Protein AF-A0AAV7KIT8-F1 (afdb_monomer_lite)

Structure (mmCIF, N/CA/C/O backbone):
data_AF-A0AAV7KIT8-F1
#
_entry.id   AF-A0AAV7KIT8-F1
#
loop_
_atom_site.group_PDB
_atom_site.id
_atom_site.type_symbol
_atom_site.label_atom_id
_atom_site.label_alt_id
_atom_site.label_comp_id
_atom_site.label_asym_id
_atom_site.label_entity_id
_atom_site.label_seq_id
_atom_site.pdbx_PDB_ins_code
_atom_site.Cartn_x
_atom_site.Cartn_y
_atom_site.Cartn_z
_atom_site.occupancy
_atom_site.B_iso_or_equiv
_atom_site.auth_seq_id
_atom_site.auth_comp_id
_atom_site.auth_asym_id
_atom_site.auth_atom_id
_atom_site.pdbx_PDB_model_num
ATOM 1 N N . MET A 1 1 ? -17.721 -23.831 13.493 1.00 65.75 1 MET A N 1
ATOM 2 C CA . MET A 1 1 ? -17.684 -22.350 13.502 1.00 65.75 1 MET A CA 1
ATOM 3 C C . MET A 1 1 ? -16.773 -21.912 12.363 1.00 65.75 1 MET A C 1
ATOM 5 O O . MET A 1 1 ? -15.669 -22.435 12.288 1.00 65.75 1 MET A O 1
ATOM 9 N N . SER A 1 2 ? -17.238 -21.073 11.431 1.00 89.31 2 SER A N 1
ATOM 10 C CA . SER A 1 2 ? -16.413 -20.678 10.277 1.00 89.31 2 SER A CA 1
ATOM 11 C C . SER A 1 2 ? -15.304 -19.704 10.700 1.00 89.31 2 SER A C 1
ATOM 13 O O . SER A 1 2 ? -15.468 -18.971 11.679 1.00 89.31 2 SER A O 1
ATOM 15 N N . VAL A 1 3 ? -14.191 -19.670 9.958 1.00 87.81 3 VAL A N 1
ATOM 16 C CA . VAL A 1 3 ? -13.107 -18.692 10.180 1.00 87.81 3 VAL A CA 1
ATOM 17 C C . VAL A 1 3 ? -13.654 -17.264 10.125 1.00 87.81 3 VAL A C 1
ATOM 19 O O . VAL A 1 3 ? -13.316 -16.443 10.973 1.00 87.81 3 VAL A O 1
ATOM 22 N N . LEU A 1 4 ? -14.580 -16.994 9.200 1.00 90.44 4 LEU A N 1
ATOM 23 C CA . LEU A 1 4 ? -15.201 -15.682 9.056 1.00 90.44 4 LEU A CA 1
ATOM 24 C C . LEU A 1 4 ? -16.049 -15.295 10.273 1.00 90.44 4 LEU A C 1
ATOM 26 O O . LEU A 1 4 ? -15.977 -14.162 10.737 1.00 90.44 4 LEU A O 1
ATOM 30 N N . SER A 1 5 ? -16.812 -16.238 10.830 1.00 91.00 5 SER A N 1
ATOM 31 C CA . SER A 1 5 ? -17.585 -16.007 12.057 1.00 91.00 5 SER A CA 1
ATOM 32 C C . SER A 1 5 ? -16.669 -15.646 13.229 1.00 91.00 5 SER A C 1
ATOM 34 O O . SER A 1 5 ? -16.997 -14.756 14.009 1.00 91.00 5 SER A O 1
ATOM 36 N N . LYS A 1 6 ? -15.499 -16.295 13.324 1.00 92.69 6 LYS A N 1
ATOM 37 C CA . LYS A 1 6 ? -14.499 -15.982 14.351 1.00 92.69 6 LYS A CA 1
ATOM 38 C C . LYS A 1 6 ? -13.907 -14.584 14.150 1.00 92.69 6 LYS A C 1
ATOM 40 O O . LYS A 1 6 ? -13.828 -13.833 15.113 1.00 92.69 6 LYS A O 1
ATOM 45 N N . VAL A 1 7 ? -13.561 -14.207 12.917 1.00 91.00 7 VAL A N 1
ATOM 46 C CA . VAL A 1 7 ? -13.094 -12.843 12.598 1.00 91.00 7 VAL A CA 1
ATOM 47 C C . VAL A 1 7 ? -14.155 -11.807 12.970 1.00 91.00 7 VAL A C 1
ATOM 49 O O . VAL A 1 7 ? -13.851 -10.888 13.719 1.00 91.00 7 VAL A O 1
ATOM 52 N N . LYS A 1 8 ? -15.411 -11.991 12.542 1.00 94.00 8 LYS A N 1
ATOM 53 C CA . LYS A 1 8 ? -16.517 -11.078 12.876 1.00 94.00 8 LYS A CA 1
ATOM 54 C C . LYS A 1 8 ? -16.727 -10.932 14.387 1.00 94.00 8 LYS A C 1
ATOM 56 O O . LYS A 1 8 ? -17.031 -9.837 14.835 1.00 94.00 8 LYS A O 1
ATOM 61 N N . SER A 1 9 ? -16.511 -11.993 15.171 1.00 93.81 9 SER A N 1
ATOM 62 C CA . SER A 1 9 ? -16.627 -11.939 16.639 1.00 93.81 9 SER A CA 1
ATOM 63 C C . SER A 1 9 ? -15.501 -11.178 17.350 1.00 93.81 9 SER A C 1
ATOM 65 O O . SER A 1 9 ? -15.659 -10.820 18.511 1.00 93.81 9 SER A O 1
ATOM 67 N N . LEU A 1 10 ? -14.369 -10.947 16.677 1.00 93.81 10 LEU A N 1
ATOM 68 C CA . LEU A 1 10 ? -13.241 -10.160 17.198 1.00 93.81 10 LEU A CA 1
ATOM 69 C C . LEU A 1 10 ? -13.321 -8.679 16.803 1.00 93.81 10 LEU A C 1
ATOM 71 O O . LEU A 1 10 ? -12.499 -7.875 17.234 1.00 93.81 10 LEU A O 1
ATOM 75 N N . LEU A 1 11 ? -14.273 -8.346 15.940 1.00 96.06 11 LEU A N 1
ATOM 76 C CA . LEU A 1 11 ? -14.482 -7.030 15.371 1.00 96.06 11 LEU A CA 1
ATOM 77 C C . LEU A 1 11 ? -15.626 -6.311 16.098 1.00 96.06 11 LEU A C 1
ATOM 79 O O . LEU A 1 11 ? -16.425 -6.934 16.796 1.00 96.06 11 LEU A O 1
ATOM 83 N N . GLY A 1 12 ? -15.707 -4.993 15.942 1.00 95.31 12 GLY A N 1
ATOM 84 C CA . GLY A 1 12 ? -16.697 -4.178 16.636 1.00 95.31 12 GLY A CA 1
ATOM 85 C C . GLY A 1 12 ? -16.778 -2.759 16.085 1.00 95.31 12 GLY A C 1
ATOM 86 O O . GLY A 1 12 ? -15.926 -2.352 15.291 1.00 95.31 12 GLY A O 1
ATOM 87 N N . PRO A 1 13 ? -17.789 -1.984 16.502 1.00 95.31 13 PRO A N 1
ATOM 88 C CA . PRO A 1 13 ? -18.076 -0.679 15.923 1.00 95.31 13 PRO A CA 1
ATOM 89 C C . PRO A 1 13 ? -16.971 0.347 16.148 1.00 95.31 13 PRO A C 1
ATOM 91 O O . PRO A 1 13 ? -16.958 1.306 15.406 1.00 95.31 13 PRO A O 1
ATOM 94 N N . ASP A 1 14 ? -16.043 0.143 17.088 1.00 96.94 14 ASP A N 1
ATOM 95 C CA . ASP A 1 14 ? -14.927 1.063 17.370 1.00 96.94 14 ASP A CA 1
ATOM 96 C C . ASP A 1 14 ? -13.617 0.677 16.652 1.00 96.94 14 ASP A C 1
ATOM 98 O O . ASP A 1 14 ? -12.578 1.315 16.828 1.00 96.94 14 ASP A O 1
ATOM 102 N N . VAL A 1 15 ? -13.632 -0.393 15.849 1.00 96.75 15 VAL A N 1
ATOM 103 C CA . VAL A 1 15 ? -12.432 -0.906 15.174 1.00 96.75 15 VAL A CA 1
ATOM 104 C C . VAL A 1 15 ? -12.154 -0.123 13.895 1.00 96.75 15 VAL A C 1
ATOM 106 O O . VAL A 1 15 ? -13.042 0.049 13.067 1.00 96.75 15 VAL A O 1
ATOM 109 N N . VAL A 1 16 ? -10.900 0.280 13.681 1.00 95.69 16 VAL A N 1
ATOM 110 C CA . VAL A 1 16 ? -10.423 0.793 12.387 1.00 95.69 16 VAL A CA 1
ATOM 111 C C . VAL A 1 16 ? -9.646 -0.306 11.671 1.00 95.69 16 VAL A C 1
ATOM 113 O O . VAL A 1 16 ? -8.674 -0.841 12.206 1.00 95.69 16 VAL A O 1
ATOM 116 N N . LEU A 1 17 ? -10.065 -0.643 10.453 1.00 96.12 17 LEU A N 1
ATOM 117 C CA . LEU A 1 17 ? -9.361 -1.600 9.604 1.00 96.12 17 LEU A CA 1
ATOM 118 C C . LEU A 1 17 ? -8.227 -0.914 8.841 1.00 96.12 17 LEU A C 1
ATOM 120 O O . LEU A 1 17 ? -8.340 0.238 8.427 1.00 96.12 17 LEU A O 1
ATOM 124 N N . ILE A 1 18 ? -7.139 -1.644 8.618 1.00 95.81 18 ILE A N 1
ATOM 125 C CA . ILE A 1 18 ? -6.009 -1.194 7.804 1.00 95.81 18 ILE A CA 1
ATOM 126 C C . ILE A 1 18 ? -5.883 -2.156 6.629 1.00 95.81 18 ILE A C 1
ATOM 128 O O . ILE A 1 18 ? -5.802 -3.370 6.821 1.00 95.81 18 ILE A O 1
ATOM 132 N N . SER A 1 19 ? -5.875 -1.611 5.416 1.00 94.94 19 SER A N 1
ATOM 133 C CA . SER A 1 19 ? -5.763 -2.381 4.177 1.00 94.94 19 SER A CA 1
ATOM 134 C C . SER A 1 19 ? -4.75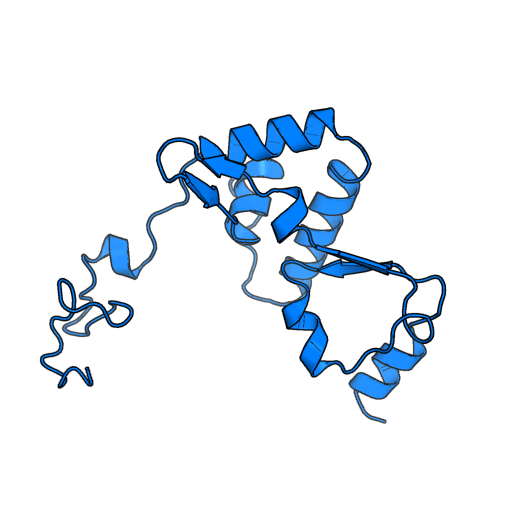1 -1.753 3.223 1.00 94.94 19 SER A C 1
ATOM 136 O O . SER A 1 19 ? -4.411 -0.572 3.324 1.00 94.94 19 SER A O 1
ATOM 138 N N . HIS A 1 20 ? -4.274 -2.550 2.271 1.00 93.31 20 HIS A N 1
ATOM 139 C CA . HIS A 1 20 ? -3.537 -2.078 1.103 1.00 93.31 20 HIS A CA 1
ATOM 140 C C . HIS A 1 20 ? -4.406 -2.373 -0.116 1.00 93.31 20 HIS A C 1
ATOM 142 O O . HIS A 1 20 ? -4.186 -3.375 -0.783 1.00 93.31 20 HIS A O 1
ATOM 148 N N . LYS A 1 21 ? -5.406 -1.504 -0.345 1.00 91.50 21 LYS A N 1
ATOM 149 C CA . LYS A 1 21 ? -6.588 -1.655 -1.217 1.00 91.50 21 LYS A CA 1
ATOM 150 C C . LYS A 1 21 ? -7.836 -2.171 -0.491 1.00 91.50 21 LYS A C 1
ATOM 152 O O . LYS A 1 21 ? -7.956 -3.348 -0.161 1.00 91.50 21 LYS A O 1
ATOM 157 N N . VAL A 1 22 ? -8.840 -1.300 -0.359 1.00 89.06 22 VAL A N 1
ATOM 158 C CA . VAL A 1 22 ? -10.130 -1.628 0.295 1.00 89.06 22 VAL A CA 1
ATOM 159 C C . VAL A 1 22 ? -10.857 -2.816 -0.353 1.00 89.06 22 VAL A C 1
ATOM 161 O O . VAL A 1 22 ? -11.573 -3.549 0.325 1.00 89.06 22 VAL A O 1
ATOM 164 N N . ALA A 1 23 ? -10.673 -3.034 -1.660 1.00 88.19 23 ALA A N 1
ATOM 165 C CA . ALA A 1 23 ? -11.327 -4.123 -2.390 1.00 88.19 23 ALA A CA 1
ATOM 166 C C . ALA A 1 23 ? -11.018 -5.514 -1.803 1.00 88.19 23 ALA A C 1
ATOM 168 O O . ALA A 1 23 ? -11.865 -6.403 -1.870 1.00 88.19 23 ALA A O 1
ATOM 169 N N . ASP A 1 24 ? -9.859 -5.682 -1.164 1.00 87.31 24 ASP A N 1
ATOM 170 C CA . ASP A 1 24 ? -9.436 -6.959 -0.580 1.00 87.31 24 ASP A CA 1
ATOM 171 C C . ASP A 1 24 ? -10.277 -7.346 0.652 1.00 87.31 24 ASP A C 1
ATOM 173 O O . ASP A 1 24 ? -10.281 -8.502 1.072 1.00 87.31 24 ASP A O 1
ATOM 177 N N . LEU A 1 25 ? -11.050 -6.404 1.206 1.00 89.25 25 LEU A N 1
ATOM 178 C CA . LEU A 1 25 ? -11.991 -6.653 2.299 1.00 89.25 25 LEU A CA 1
ATOM 179 C C . LEU A 1 25 ? -13.366 -7.134 1.812 1.00 89.25 25 LEU A C 1
ATOM 181 O O . LEU A 1 25 ? -14.124 -7.693 2.606 1.00 89.25 25 LEU A O 1
ATOM 185 N N . GLN A 1 26 ? -13.707 -6.955 0.529 1.00 90.94 26 GLN A N 1
ATOM 186 C CA . GLN A 1 26 ? -15.028 -7.318 -0.006 1.00 90.94 26 GLN A CA 1
ATOM 187 C C . GLN A 1 26 ? -15.395 -8.797 0.216 1.00 90.94 26 GLN A C 1
ATOM 189 O O . GLN A 1 26 ? -16.522 -9.057 0.648 1.00 90.94 26 GLN A O 1
ATOM 194 N N . PRO A 1 27 ? -14.483 -9.775 0.018 1.00 90.56 27 PRO A N 1
ATOM 195 C CA . PRO A 1 27 ? -14.795 -11.184 0.266 1.00 90.56 27 PRO A CA 1
ATOM 196 C C . PRO A 1 27 ? -15.151 -11.499 1.726 1.00 90.56 27 PRO A C 1
ATOM 198 O O . PRO A 1 27 ? -15.786 -12.517 1.991 1.00 90.56 27 PRO A O 1
ATOM 201 N N . LEU A 1 28 ? -14.763 -10.640 2.678 1.00 90.69 28 LEU A N 1
ATOM 202 C CA . LEU A 1 28 ? -15.051 -10.821 4.102 1.00 90.69 28 LEU A CA 1
ATOM 203 C C . LEU A 1 28 ? -16.475 -10.383 4.481 1.00 90.69 28 LEU A C 1
ATOM 205 O O . LEU A 1 28 ? -16.931 -10.707 5.578 1.00 90.69 28 LEU A O 1
ATOM 209 N N . GLN A 1 29 ? -17.189 -9.670 3.598 1.00 92.94 29 GLN A N 1
ATOM 210 C CA . GLN A 1 29 ? -18.572 -9.223 3.828 1.00 92.94 29 GLN A CA 1
ATOM 211 C C . GLN A 1 29 ? -18.741 -8.578 5.218 1.00 92.94 29 GLN A C 1
ATOM 213 O O . GLN A 1 29 ? -19.578 -8.997 6.025 1.00 92.94 29 GLN A O 1
ATOM 218 N N . LEU A 1 30 ? -17.844 -7.642 5.541 1.00 94.12 30 LEU A N 1
ATOM 219 C CA . LEU A 1 30 ? -17.867 -6.891 6.792 1.00 94.12 30 LEU A CA 1
ATOM 220 C C . LEU A 1 30 ? -18.723 -5.636 6.614 1.00 94.12 30 LEU A C 1
ATOM 222 O O . LEU A 1 30 ? -18.480 -4.835 5.715 1.00 94.12 30 LEU A O 1
ATOM 226 N N . ASP A 1 31 ? -19.677 -5.448 7.515 1.00 93.88 31 ASP A N 1
ATOM 227 C CA . ASP A 1 31 ? -20.551 -4.273 7.543 1.00 93.88 31 ASP A CA 1
ATOM 228 C C . ASP A 1 31 ? -19.958 -3.137 8.396 1.00 93.88 31 ASP A C 1
ATOM 230 O O . ASP A 1 31 ? -19.610 -3.342 9.566 1.00 93.88 31 ASP A O 1
ATOM 234 N N . LYS A 1 32 ? -19.866 -1.931 7.817 1.00 94.81 32 LYS A N 1
ATOM 235 C CA . LYS A 1 32 ? -19.442 -0.702 8.513 1.00 94.81 32 LYS A CA 1
ATOM 236 C C . LYS A 1 32 ? -20.446 -0.345 9.618 1.00 94.81 32 LYS A C 1
ATOM 238 O O . LYS A 1 32 ? -21.642 -0.574 9.463 1.00 94.81 32 LYS A O 1
ATOM 243 N N . ASN A 1 33 ? -19.966 0.213 10.725 1.00 96.25 33 ASN A N 1
ATOM 244 C CA . ASN A 1 33 ? -20.696 0.498 11.972 1.00 96.25 33 ASN A CA 1
ATOM 245 C C . ASN A 1 33 ? -21.192 -0.735 12.750 1.00 96.25 33 ASN A C 1
ATOM 247 O O . ASN A 1 33 ? -21.687 -0.580 13.861 1.00 96.25 33 ASN A O 1
ATOM 251 N N . GLN A 1 34 ? -21.043 -1.948 12.212 1.00 95.62 34 GLN A N 1
ATOM 252 C CA . GLN A 1 34 ? -21.287 -3.192 12.947 1.00 95.62 34 GLN A CA 1
ATOM 253 C C . GLN A 1 34 ? -19.970 -3.887 13.295 1.00 95.62 34 GLN A C 1
ATOM 255 O O . GLN A 1 34 ? -19.743 -4.253 14.444 1.00 95.62 34 GLN A O 1
ATOM 260 N N . HIS A 1 35 ? -19.096 -4.054 12.301 1.00 96.69 35 HIS A N 1
ATOM 261 C CA . HIS A 1 35 ? -17.819 -4.747 12.457 1.00 96.69 35 HIS A CA 1
ATOM 262 C C . HIS A 1 35 ? -16.623 -3.781 12.514 1.00 96.69 35 HIS A C 1
ATOM 264 O O . HIS A 1 35 ? -15.555 -4.161 12.978 1.00 96.69 35 HIS A O 1
ATOM 270 N N . PHE A 1 36 ? -16.759 -2.549 12.025 1.00 97.31 36 PHE A N 1
ATOM 271 C CA . PHE A 1 36 ? -15.688 -1.547 12.060 1.00 97.31 36 PHE A CA 1
ATOM 272 C C . PHE A 1 36 ? -16.248 -0.133 11.870 1.00 97.31 36 PHE A C 1
ATOM 274 O O . PHE A 1 36 ? -17.245 0.030 11.161 1.00 97.31 36 PHE A O 1
ATOM 281 N N . ILE A 1 37 ? -15.608 0.886 12.456 1.00 97.62 37 ILE A N 1
ATOM 282 C CA . ILE A 1 37 ? -15.978 2.297 12.257 1.00 97.62 37 ILE A CA 1
ATOM 283 C C . ILE A 1 37 ? -15.467 2.830 10.932 1.00 97.62 37 ILE A C 1
ATOM 285 O O . ILE A 1 37 ? -16.152 3.604 10.271 1.00 97.62 37 ILE A O 1
ATOM 289 N N . ASP A 1 38 ? -14.252 2.444 10.544 1.00 95.88 38 ASP A N 1
ATOM 290 C CA . ASP A 1 38 ? -13.601 2.994 9.365 1.00 95.88 38 ASP A CA 1
ATOM 291 C C . ASP A 1 38 ? -12.500 2.087 8.816 1.00 95.88 38 ASP A C 1
ATOM 293 O O . ASP A 1 38 ? -12.087 1.121 9.461 1.00 95.88 38 ASP A O 1
ATOM 297 N N . CYS A 1 39 ? -12.042 2.386 7.603 1.00 95.56 39 CYS A N 1
ATOM 298 C CA . CYS A 1 39 ? -10.972 1.647 6.949 1.00 95.56 39 CYS A CA 1
ATOM 299 C C . CYS A 1 39 ? -9.960 2.606 6.327 1.00 95.56 39 CYS A C 1
ATOM 301 O O . CYS A 1 39 ? -10.308 3.427 5.480 1.00 95.56 39 CYS A O 1
ATOM 303 N N . VAL A 1 40 ? -8.692 2.439 6.689 1.00 95.75 40 VAL A N 1
ATOM 304 C CA . VAL A 1 40 ? -7.576 3.185 6.112 1.00 95.75 40 VAL A CA 1
ATOM 305 C C . VAL A 1 40 ? -6.959 2.375 4.980 1.00 95.75 40 VAL A C 1
ATOM 307 O O . VAL A 1 40 ? -6.521 1.239 5.175 1.00 95.75 40 VAL A O 1
ATOM 310 N N . ASP A 1 41 ? -6.916 2.975 3.791 1.00 95.50 41 ASP A N 1
ATOM 311 C CA . ASP A 1 41 ? -6.274 2.394 2.616 1.00 95.50 41 ASP A CA 1
ATOM 312 C C . ASP A 1 41 ? -4.867 2.970 2.427 1.00 95.50 41 ASP A C 1
ATOM 314 O O . ASP A 1 41 ? -4.670 4.068 1.898 1.00 95.50 41 ASP A O 1
ATOM 318 N N . LEU A 1 42 ? -3.861 2.191 2.817 1.00 95.12 42 LEU A N 1
ATOM 319 C CA . LEU A 1 42 ? -2.460 2.583 2.688 1.00 95.12 42 LEU A CA 1
ATOM 320 C C . LEU A 1 42 ? -2.031 2.779 1.226 1.00 95.12 42 LEU A C 1
ATOM 322 O O . LEU A 1 42 ? -1.092 3.532 0.961 1.00 95.12 42 LEU A O 1
ATOM 326 N N . SER A 1 43 ? -2.703 2.143 0.263 1.00 93.50 43 SER A N 1
ATOM 327 C CA . SER A 1 43 ? -2.386 2.326 -1.158 1.00 93.50 43 SER A CA 1
ATOM 328 C C . SER A 1 43 ? -2.687 3.756 -1.624 1.00 93.50 43 SER A C 1
ATOM 330 O O . SER A 1 43 ? -1.915 4.324 -2.399 1.00 93.50 43 SER A O 1
ATOM 332 N N . GLN A 1 44 ? -3.750 4.359 -1.083 1.00 93.81 44 GLN A N 1
ATOM 333 C CA . GLN A 1 44 ? -4.149 5.736 -1.366 1.00 93.81 44 GLN A CA 1
ATOM 334 C C . GLN A 1 44 ? -3.303 6.737 -0.580 1.00 93.81 44 GLN A C 1
ATOM 336 O O . GLN A 1 44 ? -2.842 7.724 -1.157 1.00 93.81 44 GLN A O 1
ATOM 341 N N . ASN A 1 45 ? -3.020 6.451 0.697 1.00 93.56 45 ASN A N 1
ATOM 342 C CA . ASN A 1 45 ? -2.200 7.323 1.547 1.00 93.56 45 ASN A CA 1
ATOM 343 C C . ASN A 1 45 ? -0.802 7.583 0.971 1.00 93.56 45 ASN A C 1
ATOM 345 O O . ASN A 1 45 ? -0.270 8.677 1.135 1.00 93.56 45 ASN A O 1
ATOM 349 N N . PHE A 1 46 ? -0.216 6.589 0.300 1.00 95.00 46 PHE A N 1
ATOM 350 C CA . PHE A 1 46 ? 1.101 6.710 -0.329 1.00 95.00 46 PHE A CA 1
ATOM 351 C C . PHE A 1 46 ? 1.044 6.969 -1.838 1.00 95.00 46 PHE A C 1
ATOM 353 O O . PHE A 1 46 ? 2.064 6.836 -2.519 1.00 95.00 46 PHE A O 1
ATOM 360 N N . SER A 1 47 ? -0.125 7.294 -2.391 1.00 93.50 47 SER A N 1
ATOM 361 C CA . SER A 1 47 ? -0.238 7.586 -3.818 1.00 93.50 47 SER A CA 1
ATOM 362 C C . SER A 1 47 ? 0.547 8.851 -4.185 1.00 93.50 47 SER A C 1
ATOM 364 O O . SER A 1 47 ? 0.673 9.795 -3.401 1.00 93.50 47 SER A O 1
ATOM 366 N N . TYR A 1 48 ? 1.114 8.861 -5.389 1.00 94.00 48 TYR A N 1
ATOM 367 C CA . TYR A 1 48 ? 1.888 9.993 -5.893 1.00 94.00 48 TYR A CA 1
ATOM 368 C C . TYR A 1 48 ? 1.381 10.410 -7.265 1.00 94.00 48 TYR A C 1
ATOM 370 O O . TYR A 1 48 ? 1.375 9.609 -8.200 1.00 94.00 48 TYR A O 1
ATOM 378 N N . TYR A 1 49 ? 0.985 11.672 -7.402 1.00 93.12 49 TYR A N 1
ATOM 379 C CA . TYR A 1 49 ? 0.610 12.222 -8.695 1.00 93.12 49 TYR A CA 1
ATOM 380 C C . TYR A 1 49 ? 1.851 12.467 -9.554 1.00 93.12 49 TYR A C 1
ATOM 382 O O . TYR A 1 49 ? 2.714 13.269 -9.196 1.00 93.12 49 TYR A O 1
ATOM 390 N N . SER A 1 50 ? 1.930 11.800 -10.705 1.00 89.19 50 SER A N 1
ATOM 391 C CA . SER A 1 50 ? 2.980 12.059 -11.683 1.00 89.19 50 SER A CA 1
ATOM 392 C C . SER A 1 50 ? 2.498 13.089 -12.708 1.00 89.19 50 SER A C 1
ATOM 394 O O . SER A 1 50 ? 1.634 12.756 -13.523 1.00 89.19 50 SER A O 1
ATOM 396 N N . PRO A 1 51 ? 3.080 14.303 -12.749 1.00 89.31 51 PRO A N 1
ATOM 397 C CA . PRO A 1 51 ? 2.705 15.306 -13.746 1.00 89.31 51 PRO A CA 1
ATOM 398 C C . PRO A 1 51 ? 3.084 14.882 -15.170 1.00 89.31 51 PRO A C 1
ATOM 400 O O . PRO A 1 51 ? 2.443 15.302 -16.123 1.00 89.31 51 PRO A O 1
ATOM 403 N N . TYR A 1 52 ? 4.092 14.016 -15.322 1.00 88.75 52 TYR A N 1
ATOM 404 C CA . TYR A 1 52 ? 4.523 13.512 -16.626 1.00 88.75 52 TYR A CA 1
ATOM 405 C C . TYR A 1 52 ? 3.507 12.541 -17.247 1.00 88.75 52 TYR A C 1
ATOM 407 O O . TYR A 1 52 ? 3.263 12.592 -18.447 1.00 88.75 52 TYR A O 1
ATOM 415 N N . TYR A 1 53 ? 2.899 11.671 -16.433 1.00 89.00 53 TYR A N 1
ATOM 416 C CA . TYR A 1 53 ? 1.905 10.693 -16.897 1.00 89.00 53 TYR A CA 1
ATOM 417 C C . TYR A 1 53 ? 0.453 11.142 -16.674 1.00 89.00 53 TYR A C 1
ATOM 419 O O . TYR A 1 53 ? -0.461 10.402 -17.027 1.00 89.00 53 TYR A O 1
ATOM 427 N N . ASN A 1 54 ? 0.241 12.319 -16.072 1.00 93.25 54 ASN A N 1
ATOM 428 C CA . ASN A 1 54 ? -1.073 12.865 -15.721 1.00 93.25 54 ASN A CA 1
ATOM 429 C C . ASN A 1 54 ? -1.956 11.856 -14.954 1.00 93.25 54 ASN A C 1
ATOM 431 O O . ASN A 1 54 ? -3.146 11.709 -15.230 1.00 93.25 54 ASN A O 1
ATOM 435 N N . ASN A 1 55 ? -1.354 11.096 -14.031 1.00 93.88 55 ASN A N 1
ATOM 436 C CA . ASN A 1 55 ? -2.032 10.042 -13.273 1.00 93.88 55 ASN A CA 1
ATOM 437 C C . ASN A 1 55 ? -1.370 9.807 -11.903 1.00 93.88 55 ASN A C 1
ATOM 439 O O . ASN A 1 55 ? -0.186 10.099 -11.704 1.00 93.88 55 ASN A O 1
ATOM 443 N N . TYR A 1 56 ? -2.125 9.227 -10.972 1.00 92.56 56 TYR A N 1
ATOM 444 C CA . TYR A 1 56 ? -1.622 8.756 -9.688 1.00 92.56 56 TYR A CA 1
ATOM 445 C C . TYR A 1 56 ? -0.941 7.396 -9.832 1.00 92.56 56 TYR A C 1
ATOM 447 O O . TYR A 1 56 ? -1.506 6.424 -10.332 1.00 92.56 56 TYR A O 1
ATOM 455 N N . SER A 1 57 ? 0.293 7.327 -9.351 1.00 91.31 57 SER A N 1
ATOM 456 C CA . SER A 1 57 ? 1.009 6.076 -9.143 1.00 91.31 57 SER A CA 1
ATOM 457 C C . SER A 1 57 ? 0.585 5.482 -7.808 1.00 91.31 57 SER A C 1
ATOM 459 O O . SER A 1 57 ? 0.718 6.123 -6.765 1.00 91.31 57 SER A O 1
ATOM 461 N N . ILE A 1 58 ? 0.097 4.245 -7.856 1.00 93.19 58 ILE A N 1
ATOM 462 C CA . ILE A 1 58 ? -0.156 3.424 -6.676 1.00 93.19 58 ILE A CA 1
ATOM 463 C C . ILE A 1 58 ? 0.991 2.425 -6.565 1.00 93.19 58 ILE A C 1
ATOM 465 O O . ILE A 1 58 ? 1.306 1.703 -7.513 1.00 93.19 58 ILE A O 1
ATOM 469 N N . PHE A 1 59 ? 1.630 2.394 -5.403 1.00 92.75 59 PHE A N 1
ATOM 470 C CA . PHE A 1 59 ? 2.768 1.520 -5.142 1.00 92.75 59 PHE A CA 1
ATOM 471 C C . PHE A 1 59 ? 2.314 0.225 -4.470 1.00 92.75 59 PHE A C 1
ATOM 473 O O . PHE A 1 59 ? 1.443 0.253 -3.602 1.00 92.75 59 PHE A O 1
ATOM 480 N N . SER A 1 60 ? 2.924 -0.907 -4.830 1.00 91.50 60 SER A N 1
ATOM 481 C CA . SER A 1 60 ? 2.657 -2.183 -4.158 1.00 91.50 60 SER A CA 1
ATOM 482 C C . SER A 1 60 ? 3.115 -2.151 -2.698 1.00 91.50 60 SER A C 1
ATOM 484 O O . SER A 1 60 ? 4.079 -1.457 -2.366 1.00 91.50 60 SER A O 1
ATOM 486 N N . LEU A 1 61 ? 2.480 -2.950 -1.835 1.00 91.81 61 LEU A N 1
ATOM 487 C CA . LEU A 1 61 ? 2.877 -3.072 -0.429 1.00 91.81 61 LEU A CA 1
ATOM 488 C C . LEU A 1 61 ? 4.353 -3.468 -0.294 1.00 91.81 61 LEU A C 1
ATOM 490 O O . LEU A 1 61 ? 5.074 -2.920 0.534 1.00 91.81 61 LEU A O 1
ATOM 494 N N . TYR A 1 62 ? 4.823 -4.368 -1.162 1.00 89.31 62 TYR A N 1
ATOM 495 C CA . TYR A 1 62 ? 6.224 -4.777 -1.209 1.00 89.31 62 TYR A CA 1
ATOM 496 C C . TYR A 1 62 ? 7.170 -3.602 -1.493 1.00 89.31 62 TYR A C 1
ATOM 498 O O . TYR A 1 62 ? 8.193 -3.462 -0.821 1.00 89.31 62 TYR A O 1
ATOM 506 N N . HIS A 1 63 ? 6.840 -2.744 -2.468 1.00 90.56 63 HIS A N 1
ATOM 507 C CA . HIS A 1 63 ? 7.646 -1.556 -2.774 1.00 90.56 63 HIS A CA 1
ATOM 508 C C . HIS A 1 63 ? 7.629 -0.561 -1.614 1.00 90.56 63 HIS A C 1
ATOM 510 O O . HIS A 1 63 ? 8.683 -0.062 -1.219 1.00 90.56 63 HIS A O 1
ATOM 516 N N . GLN A 1 64 ? 6.450 -0.329 -1.030 1.00 93.19 64 GLN A N 1
ATOM 517 C CA . GLN A 1 64 ? 6.278 0.555 0.123 1.00 93.19 64 GLN A CA 1
ATOM 518 C C . GLN A 1 64 ? 7.120 0.098 1.315 1.00 93.19 64 GLN A C 1
ATOM 520 O O . GLN A 1 64 ? 7.923 0.867 1.841 1.00 93.19 64 GLN A O 1
ATOM 525 N N . ALA A 1 65 ? 6.983 -1.164 1.712 1.00 92.00 65 ALA A N 1
ATOM 526 C CA . ALA A 1 65 ? 7.676 -1.718 2.862 1.00 92.00 65 ALA A CA 1
ATOM 527 C C . ALA A 1 65 ? 9.201 -1.711 2.676 1.00 92.00 65 ALA A C 1
ATOM 529 O O . ALA A 1 65 ? 9.907 -1.203 3.543 1.00 92.00 65 ALA A O 1
ATOM 530 N N . ASN A 1 66 ? 9.716 -2.190 1.539 1.00 89.06 66 ASN A N 1
ATOM 531 C CA . ASN A 1 66 ? 11.165 -2.216 1.301 1.00 89.06 66 ASN A CA 1
ATOM 532 C C . ASN A 1 66 ? 11.779 -0.820 1.196 1.00 89.06 66 ASN A C 1
ATOM 534 O O . ASN A 1 66 ? 12.895 -0.597 1.655 1.00 89.06 66 ASN A O 1
ATOM 538 N N . THR A 1 67 ? 11.065 0.131 0.599 1.00 91.81 67 THR A N 1
ATOM 539 C CA . THR A 1 67 ? 11.600 1.484 0.426 1.00 91.81 67 THR A CA 1
ATOM 540 C C . THR A 1 67 ? 11.545 2.276 1.734 1.00 91.81 67 THR A C 1
ATOM 542 O O . THR A 1 67 ? 12.500 2.964 2.080 1.00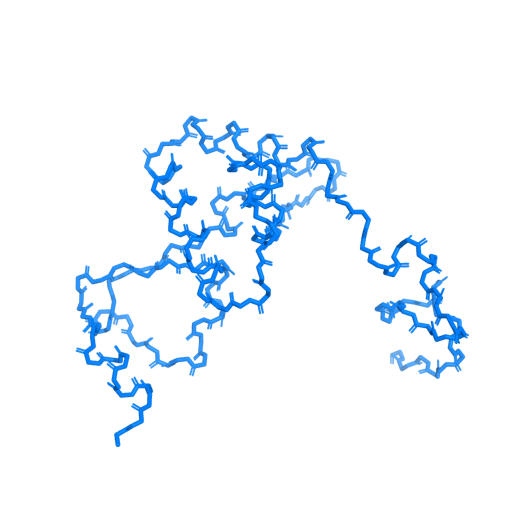 91.81 67 THR A O 1
ATOM 545 N N . LEU A 1 68 ? 10.445 2.179 2.491 1.00 93.44 68 LEU A N 1
ATOM 546 C CA . LEU A 1 68 ? 10.178 3.060 3.640 1.00 93.44 68 LEU A CA 1
ATOM 547 C C . LEU A 1 68 ? 10.569 2.474 5.003 1.00 93.44 68 LEU A C 1
ATOM 549 O O . LEU A 1 68 ? 10.778 3.223 5.971 1.00 93.44 68 LEU A O 1
ATOM 553 N N . LEU A 1 69 ? 10.631 1.145 5.107 1.00 91.56 69 LEU A N 1
ATOM 554 C CA . LEU A 1 69 ? 11.064 0.432 6.313 1.00 91.56 69 LEU A CA 1
ATOM 555 C C . LEU A 1 69 ? 12.506 -0.099 6.193 1.00 91.56 69 LEU A C 1
ATOM 557 O O . LEU A 1 69 ? 13.059 -0.542 7.198 1.00 91.56 69 LEU A O 1
ATOM 561 N N . GLY A 1 70 ? 13.125 0.006 5.008 1.00 82.19 70 GLY A N 1
ATOM 562 C CA . GLY A 1 70 ? 14.527 -0.331 4.736 1.00 82.19 70 GLY A CA 1
ATOM 563 C C . GLY A 1 70 ? 14.712 -1.519 3.782 1.00 82.19 70 GLY A C 1
ATOM 564 O O . GLY A 1 70 ? 13.919 -2.459 3.767 1.00 82.19 70 GLY A O 1
ATOM 565 N N . HIS A 1 71 ? 15.788 -1.482 2.985 1.00 58.31 71 HIS A N 1
ATOM 566 C CA . HIS A 1 71 ? 16.144 -2.545 2.041 1.00 58.31 71 HIS A CA 1
ATOM 567 C C . HIS A 1 71 ? 16.639 -3.802 2.775 1.00 58.31 71 HIS A C 1
ATOM 569 O O . HIS A 1 71 ? 17.560 -3.729 3.584 1.00 58.31 71 HIS A O 1
ATOM 575 N N . GLY A 1 72 ? 16.066 -4.968 2.462 1.00 56.09 72 GLY A N 1
ATOM 576 C CA . GLY A 1 72 ? 16.581 -6.270 2.914 1.00 56.09 72 GLY A CA 1
ATOM 577 C C . GLY A 1 72 ? 16.124 -6.731 4.303 1.00 56.09 72 GLY A C 1
ATOM 578 O O . GLY A 1 72 ? 16.353 -7.882 4.654 1.00 56.09 72 GLY A O 1
ATOM 579 N N . THR A 1 73 ? 15.411 -5.902 5.068 1.00 47.66 73 THR A N 1
ATOM 580 C CA . THR A 1 73 ? 14.768 -6.326 6.331 1.00 47.66 73 THR A CA 1
ATOM 581 C C . THR A 1 73 ? 13.520 -7.172 6.107 1.00 47.66 73 THR A C 1
ATOM 583 O O . THR A 1 73 ? 12.981 -7.766 7.038 1.00 47.66 73 THR A O 1
ATOM 586 N N . LEU A 1 74 ? 13.056 -7.228 4.864 1.00 53.53 74 LEU A N 1
ATOM 587 C CA . LEU A 1 74 ? 11.824 -7.864 4.478 1.00 53.53 74 LEU A CA 1
ATOM 588 C C . LEU A 1 74 ? 12.018 -8.497 3.094 1.00 53.53 74 LEU A C 1
ATOM 590 O O . LEU A 1 74 ? 11.486 -8.038 2.083 1.00 53.53 74 LEU A O 1
ATOM 594 N N . SER A 1 75 ? 12.693 -9.647 3.043 1.00 57.62 75 SER A N 1
ATOM 595 C CA . SER A 1 75 ? 12.171 -10.710 2.182 1.00 57.62 75 SER A CA 1
ATOM 596 C C . SER A 1 75 ? 10.794 -11.053 2.748 1.00 57.62 75 SER A C 1
ATOM 598 O O . SER A 1 75 ? 10.697 -12.027 3.485 1.00 57.62 75 SER A O 1
ATOM 600 N N . ILE A 1 76 ? 9.790 -10.178 2.542 1.00 59.41 76 ILE A N 1
ATOM 601 C CA . ILE A 1 76 ? 8.412 -10.395 2.988 1.00 59.41 76 ILE A CA 1
ATOM 602 C C . ILE A 1 76 ? 8.087 -11.751 2.393 1.00 59.41 76 ILE A C 1
ATOM 604 O O . ILE A 1 76 ? 8.023 -11.850 1.163 1.00 59.41 76 ILE A O 1
ATOM 608 N N . PRO A 1 77 ? 8.002 -12.811 3.214 1.00 62.94 77 PRO A N 1
ATOM 609 C CA . PRO A 1 77 ? 7.479 -14.063 2.722 1.00 62.94 77 PRO A CA 1
ATOM 610 C C . PRO A 1 77 ? 6.119 -13.714 2.131 1.00 62.94 77 PRO A C 1
ATOM 612 O O . PRO A 1 77 ? 5.438 -12.856 2.691 1.00 62.94 77 PRO A O 1
ATOM 615 N N . ASP A 1 78 ? 5.743 -14.307 1.004 1.00 70.62 78 ASP A N 1
ATOM 616 C CA . ASP A 1 78 ? 4.464 -14.009 0.351 1.00 70.62 78 ASP A CA 1
ATOM 617 C C . ASP A 1 78 ? 3.312 -14.646 1.161 1.00 70.62 78 ASP A C 1
ATOM 619 O O . ASP A 1 78 ? 2.612 -15.556 0.728 1.00 70.62 78 ASP A O 1
ATOM 623 N N . THR A 1 79 ? 3.211 -14.244 2.430 1.00 84.31 79 THR A N 1
ATOM 624 C CA . THR A 1 79 ? 2.323 -14.738 3.470 1.00 84.31 79 THR A CA 1
ATOM 625 C C . THR A 1 79 ? 1.501 -13.569 3.990 1.00 84.31 79 THR A C 1
ATOM 627 O O . THR A 1 79 ? 1.985 -12.449 4.182 1.00 84.31 79 THR A O 1
ATOM 630 N N . SER A 1 80 ? 0.226 -13.837 4.261 1.00 86.19 80 SER A N 1
ATOM 631 C CA . SER A 1 80 ? -0.715 -12.815 4.723 1.00 86.19 80 SER A CA 1
ATOM 632 C C . SER A 1 80 ? -0.287 -12.170 6.046 1.00 86.19 80 SER A C 1
ATOM 634 O O . SER A 1 80 ? -0.511 -10.980 6.249 1.00 86.19 80 SER A O 1
ATOM 636 N N . GLU A 1 81 ? 0.374 -12.929 6.926 1.00 89.19 81 GLU A N 1
ATOM 637 C CA . GLU A 1 81 ? 0.886 -12.435 8.207 1.00 89.19 81 GLU A CA 1
ATOM 638 C C . GLU A 1 81 ? 1.981 -11.378 8.021 1.00 89.19 81 GLU A C 1
ATOM 640 O O . GLU A 1 81 ? 1.913 -10.299 8.612 1.00 89.19 81 GLU A O 1
ATOM 645 N N . ALA A 1 82 ? 2.968 -11.643 7.161 1.00 88.06 82 ALA A N 1
ATOM 646 C CA . ALA A 1 82 ? 4.061 -10.707 6.929 1.00 88.06 82 ALA A CA 1
ATOM 647 C C . ALA A 1 82 ? 3.563 -9.413 6.267 1.00 88.06 82 ALA A C 1
ATOM 649 O O . ALA A 1 82 ? 3.992 -8.318 6.646 1.00 88.06 82 ALA A O 1
ATOM 650 N N . CYS A 1 83 ? 2.605 -9.526 5.343 1.00 89.75 83 CYS A N 1
ATOM 651 C CA . CYS A 1 83 ? 1.910 -8.380 4.762 1.00 89.75 83 CYS A CA 1
ATOM 652 C C . CYS A 1 83 ? 1.159 -7.567 5.829 1.00 89.75 83 CYS A C 1
ATOM 654 O O . CYS A 1 83 ? 1.304 -6.344 5.870 1.00 89.75 83 CYS A O 1
ATOM 656 N N . ALA A 1 84 ? 0.423 -8.220 6.734 1.00 92.06 84 ALA A N 1
ATOM 657 C CA . ALA A 1 84 ? -0.277 -7.543 7.827 1.00 92.06 84 ALA A CA 1
ATOM 658 C C . ALA A 1 84 ? 0.692 -6.791 8.756 1.00 92.06 84 ALA A C 1
ATOM 660 O O . ALA A 1 84 ? 0.481 -5.614 9.052 1.00 92.06 84 ALA A O 1
ATOM 661 N N . ILE A 1 85 ? 1.805 -7.421 9.145 1.00 92.69 85 ILE A N 1
ATOM 662 C CA . ILE A 1 85 ? 2.845 -6.784 9.969 1.00 92.69 85 ILE A CA 1
ATOM 663 C C . ILE A 1 85 ? 3.450 -5.570 9.250 1.00 92.69 85 ILE A C 1
ATOM 665 O O . ILE A 1 85 ? 3.659 -4.525 9.873 1.00 92.69 85 ILE A O 1
ATOM 669 N N . ALA A 1 86 ? 3.731 -5.677 7.949 1.00 92.81 86 ALA A N 1
ATOM 670 C CA . ALA A 1 86 ? 4.267 -4.569 7.162 1.00 92.81 86 ALA A CA 1
ATOM 671 C C . ALA A 1 86 ? 3.281 -3.391 7.089 1.00 92.81 86 ALA A C 1
ATOM 673 O O . ALA A 1 86 ? 3.686 -2.250 7.320 1.00 92.81 86 ALA A O 1
ATOM 674 N N . MET A 1 87 ? 1.993 -3.661 6.846 1.00 94.62 87 MET A N 1
ATOM 675 C CA . MET A 1 87 ? 0.942 -2.638 6.855 1.00 94.62 87 MET A CA 1
ATOM 676 C C . MET A 1 87 ? 0.848 -1.939 8.212 1.00 94.62 87 MET A C 1
ATOM 678 O O . MET A 1 87 ? 0.851 -0.712 8.258 1.00 94.62 87 MET A O 1
ATOM 682 N N . MET A 1 88 ? 0.860 -2.691 9.316 1.00 95.75 88 MET A N 1
ATOM 683 C CA . MET A 1 88 ? 0.838 -2.110 10.664 1.00 95.75 88 MET A CA 1
ATOM 684 C C . MET A 1 88 ? 2.058 -1.224 10.935 1.00 95.75 88 MET A C 1
ATOM 686 O O . MET A 1 88 ? 1.924 -0.139 11.498 1.00 95.75 88 MET A O 1
ATOM 690 N N . LYS A 1 89 ? 3.256 -1.643 10.508 1.00 95.12 89 LYS A N 1
ATOM 691 C CA . LYS A 1 89 ? 4.479 -0.834 10.649 1.00 95.12 89 LYS A CA 1
ATOM 692 C C . LYS A 1 89 ? 4.416 0.457 9.832 1.00 95.12 89 LYS A C 1
ATOM 694 O O . LYS A 1 89 ? 4.818 1.504 10.334 1.00 95.12 89 LYS A O 1
ATOM 699 N N . LEU A 1 90 ? 3.918 0.390 8.596 1.00 95.75 90 LEU A N 1
ATOM 700 C CA . LEU A 1 90 ? 3.710 1.571 7.753 1.00 95.75 90 LEU A CA 1
ATOM 701 C C . LEU A 1 90 ? 2.678 2.513 8.382 1.00 95.75 90 LEU A C 1
ATOM 703 O O . LEU A 1 90 ? 2.949 3.703 8.525 1.00 95.75 90 LEU A O 1
ATOM 707 N N . PHE A 1 91 ? 1.538 1.977 8.815 1.00 96.88 91 PHE A N 1
ATOM 708 C CA . PHE A 1 91 ? 0.493 2.745 9.480 1.00 96.88 91 PHE A CA 1
ATOM 709 C C . PHE A 1 91 ? 1.044 3.468 10.712 1.00 96.88 91 PHE A C 1
ATOM 711 O O . PHE A 1 91 ? 1.025 4.691 10.755 1.00 96.88 91 PHE A O 1
ATOM 718 N N . ASN A 1 92 ? 1.651 2.746 11.654 1.00 95.94 92 ASN A N 1
ATOM 719 C CA . ASN A 1 92 ? 2.160 3.336 12.895 1.00 95.94 92 ASN A CA 1
ATOM 720 C C . ASN A 1 92 ? 3.236 4.409 12.668 1.00 95.94 92 ASN A C 1
ATOM 722 O O . ASN A 1 92 ? 3.358 5.333 13.466 1.00 95.94 92 ASN A O 1
ATOM 726 N N . LYS A 1 93 ? 4.044 4.282 11.608 1.00 95.75 93 LYS A N 1
ATOM 727 C CA . LYS A 1 93 ? 5.137 5.221 11.325 1.00 95.75 93 LYS A CA 1
ATOM 728 C C . LYS A 1 93 ? 4.669 6.496 10.621 1.00 95.75 93 LYS A C 1
ATOM 730 O O . LYS A 1 93 ? 5.249 7.554 10.851 1.00 95.75 93 LYS A O 1
ATOM 735 N N . PHE A 1 94 ? 3.680 6.395 9.737 1.00 96.00 94 PHE A N 1
ATOM 736 C CA . PHE A 1 94 ? 3.331 7.482 8.815 1.00 96.00 94 PHE A CA 1
ATOM 737 C C . PHE A 1 94 ? 1.922 8.037 9.028 1.00 96.00 94 PHE A C 1
ATOM 739 O O . PHE A 1 94 ? 1.692 9.224 8.787 1.00 96.00 94 PHE A O 1
ATOM 746 N N . TYR A 1 95 ? 0.978 7.218 9.494 1.00 92.44 95 TYR A N 1
ATOM 747 C CA . TYR A 1 95 ? -0.394 7.656 9.714 1.00 92.44 95 TYR A CA 1
ATOM 748 C C . TYR A 1 95 ? -0.447 8.732 10.804 1.00 92.44 95 TYR A C 1
ATOM 750 O O . TYR A 1 95 ? 0.174 8.608 11.855 1.00 92.44 95 TYR A O 1
ATOM 758 N N . GLY A 1 96 ? -1.158 9.826 10.528 1.00 92.25 96 GLY A N 1
ATOM 759 C CA . GLY A 1 96 ? -1.203 10.999 11.407 1.00 92.25 96 GLY A CA 1
ATOM 760 C C . GLY A 1 96 ? -0.003 11.949 11.284 1.00 92.25 96 GLY A C 1
ATOM 761 O O . GLY A 1 96 ? -0.021 13.007 11.910 1.00 92.25 96 GLY A O 1
ATOM 762 N N . ASN A 1 97 ? 1.006 11.641 10.456 1.00 96.25 97 ASN A N 1
ATOM 763 C CA . ASN A 1 97 ? 2.127 12.543 10.181 1.00 96.25 97 ASN A CA 1
ATOM 764 C C . ASN A 1 97 ? 2.192 12.919 8.683 1.00 96.25 97 ASN A C 1
ATOM 766 O O . ASN A 1 97 ? 2.816 12.210 7.883 1.00 96.25 97 ASN A O 1
ATOM 770 N N . PRO A 1 98 ? 1.568 14.042 8.276 1.00 94.38 98 PRO A N 1
ATOM 771 C CA . PRO A 1 98 ? 1.475 14.422 6.866 1.00 94.38 98 PRO A CA 1
ATOM 772 C C . PRO A 1 98 ? 2.836 14.773 6.253 1.00 94.38 98 PRO A C 1
ATOM 774 O O . PRO A 1 98 ? 3.071 14.485 5.081 1.00 94.38 98 PRO A O 1
ATOM 777 N N . ILE A 1 99 ? 3.757 15.338 7.041 1.00 96.31 99 ILE A N 1
ATOM 778 C CA . ILE A 1 99 ? 5.098 15.710 6.569 1.00 96.31 99 ILE A CA 1
ATOM 779 C C . ILE A 1 99 ? 5.897 14.449 6.224 1.00 96.31 99 ILE A C 1
ATOM 781 O O . ILE A 1 99 ? 6.442 14.348 5.124 1.00 96.31 99 ILE A O 1
ATOM 785 N N . LEU A 1 100 ? 5.915 13.459 7.125 1.00 96.00 100 LEU A N 1
ATOM 786 C CA . LEU A 1 100 ? 6.586 12.181 6.865 1.00 96.00 100 LEU A CA 1
ATOM 787 C C . LEU A 1 100 ? 5.931 11.418 5.711 1.00 96.00 100 LEU A C 1
ATOM 789 O O . LEU A 1 100 ? 6.634 10.805 4.910 1.00 96.00 100 LEU A O 1
ATOM 793 N N . THR A 1 101 ? 4.603 11.471 5.600 1.00 95.38 101 THR A N 1
ATOM 794 C CA . THR A 1 101 ? 3.873 10.824 4.500 1.00 95.38 101 THR A CA 1
ATOM 795 C C . THR A 1 101 ? 4.248 11.437 3.150 1.00 95.38 101 THR A C 1
ATOM 797 O O . THR A 1 101 ? 4.560 10.707 2.213 1.00 95.38 101 THR A O 1
ATOM 800 N N . LEU A 1 102 ? 4.330 12.767 3.050 1.00 94.62 102 LEU A N 1
ATOM 801 C CA . LEU A 1 102 ? 4.738 13.445 1.816 1.00 94.62 102 LEU A CA 1
ATOM 802 C C . LEU A 1 102 ? 6.183 13.101 1.410 1.00 94.62 102 LEU A C 1
ATOM 804 O O . LEU A 1 102 ? 6.469 12.844 0.233 1.00 94.62 102 LEU A O 1
ATOM 808 N N . GLN A 1 103 ? 7.098 13.052 2.383 1.00 95.44 103 GLN A N 1
ATOM 809 C CA . GLN A 1 103 ? 8.480 12.616 2.159 1.00 95.44 103 GLN A CA 1
ATOM 810 C C . GLN A 1 103 ? 8.541 11.155 1.694 1.00 95.44 103 GLN A C 1
ATOM 812 O O . GLN A 1 103 ? 9.297 10.824 0.775 1.00 95.44 103 GLN A O 1
ATOM 817 N N . ALA A 1 104 ? 7.711 10.289 2.277 1.00 95.81 104 ALA A N 1
ATOM 818 C CA . ALA A 1 104 ? 7.590 8.894 1.881 1.00 95.81 104 ALA A CA 1
ATOM 819 C C . ALA A 1 104 ? 7.086 8.751 0.437 1.00 95.81 104 ALA A C 1
ATOM 821 O O . ALA A 1 104 ? 7.713 8.035 -0.342 1.00 95.81 104 ALA A O 1
ATOM 822 N N . CYS A 1 105 ? 6.036 9.480 0.038 1.00 95.06 105 CYS A N 1
ATOM 823 C CA . CYS A 1 105 ? 5.539 9.477 -1.345 1.00 95.06 105 CYS A CA 1
ATOM 824 C C . CYS A 1 105 ? 6.619 9.918 -2.340 1.00 95.06 105 CYS A C 1
ATOM 826 O O . CYS A 1 105 ? 6.811 9.284 -3.378 1.00 95.06 105 CYS A O 1
ATOM 828 N N . THR A 1 106 ? 7.368 10.971 -1.999 1.00 93.50 106 THR A N 1
ATOM 829 C CA . THR A 1 106 ? 8.474 11.464 -2.835 1.00 93.50 106 THR A CA 1
ATOM 830 C C . THR A 1 106 ? 9.573 10.410 -2.967 1.00 93.50 106 THR A C 1
ATOM 832 O O . THR A 1 106 ? 10.064 10.159 -4.064 1.00 93.50 106 THR A O 1
ATOM 835 N N . THR A 1 107 ? 9.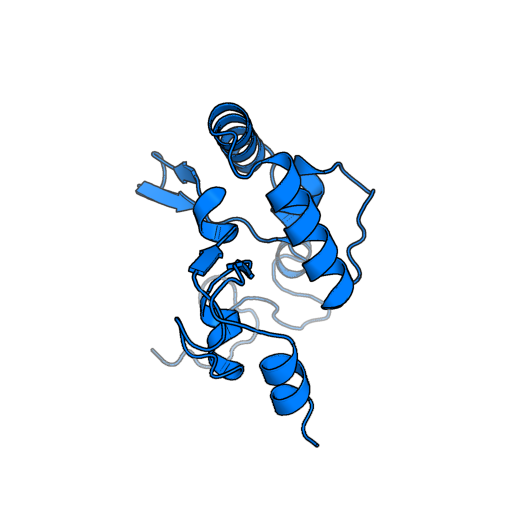919 9.738 -1.868 1.00 94.56 107 THR A N 1
ATOM 836 C CA . THR A 1 107 ? 10.916 8.657 -1.863 1.00 94.56 107 THR A CA 1
ATOM 837 C C . THR A 1 107 ? 10.453 7.464 -2.702 1.00 94.56 107 THR A C 1
ATOM 839 O O . THR A 1 107 ? 11.226 6.908 -3.478 1.00 94.56 107 THR A O 1
ATOM 842 N N . LEU A 1 108 ? 9.179 7.081 -2.603 1.00 94.25 108 LEU A N 1
ATOM 843 C CA . LEU A 1 108 ? 8.617 5.983 -3.392 1.00 94.25 108 LEU A CA 1
ATOM 844 C C . LEU A 1 108 ? 8.617 6.267 -4.892 1.00 94.25 108 LEU A C 1
ATOM 846 O O . LEU A 1 108 ? 8.809 5.340 -5.680 1.00 94.25 108 LEU A O 1
ATOM 850 N N . ALA A 1 109 ? 8.414 7.527 -5.278 1.00 92.62 109 ALA A N 1
ATOM 851 C CA . ALA A 1 109 ? 8.447 7.955 -6.669 1.00 92.62 109 ALA A CA 1
ATOM 852 C C . ALA A 1 109 ? 9.871 7.966 -7.252 1.00 92.62 109 ALA A C 1
ATOM 854 O O . ALA A 1 109 ? 10.045 7.716 -8.447 1.00 92.62 109 ALA A O 1
ATOM 855 N N . THR A 1 110 ? 10.892 8.242 -6.434 1.00 91.69 110 THR A N 1
ATOM 856 C CA . THR A 1 110 ? 12.292 8.300 -6.884 1.00 91.69 110 THR A CA 1
ATOM 857 C C . THR A 1 110 ? 12.971 6.933 -6.877 1.00 91.69 110 THR A C 1
ATOM 859 O O . THR A 1 110 ? 13.732 6.618 -7.797 1.00 91.69 110 THR A O 1
ATOM 862 N N . VAL A 1 111 ? 12.685 6.093 -5.880 1.00 90.94 111 VAL A N 1
ATOM 863 C CA . VAL A 1 111 ? 13.256 4.748 -5.776 1.00 90.94 111 VAL A CA 1
ATOM 864 C C . VAL A 1 111 ? 12.541 3.817 -6.747 1.00 90.94 111 VAL A C 1
ATOM 866 O O . VAL A 1 111 ? 11.360 3.507 -6.600 1.00 90.94 111 VAL A O 1
ATOM 869 N N . ARG A 1 112 ? 13.266 3.332 -7.759 1.00 83.25 112 ARG A N 1
ATOM 870 C CA . ARG A 1 112 ? 12.703 2.375 -8.716 1.00 83.25 112 ARG A CA 1
ATOM 871 C C . ARG A 1 112 ? 12.587 0.985 -8.084 1.00 83.25 112 ARG A C 1
ATOM 873 O O . ARG A 1 112 ? 13.591 0.483 -7.575 1.00 83.25 112 ARG A O 1
ATOM 880 N N . PRO A 1 113 ? 11.421 0.319 -8.181 1.00 80.00 113 PRO A N 1
ATOM 881 C CA . PRO A 1 113 ? 11.313 -1.076 -7.783 1.00 80.00 113 PRO A CA 1
ATOM 882 C C . PRO A 1 113 ? 12.217 -1.953 -8.663 1.00 80.00 113 PRO A C 1
ATOM 884 O O . PRO A 1 113 ? 12.480 -1.612 -9.827 1.00 80.00 113 PRO A O 1
ATOM 887 N N . PRO A 1 114 ? 12.669 -3.112 -8.152 1.00 78.88 114 PRO A N 1
ATOM 888 C CA . PRO A 1 114 ? 13.378 -4.081 -8.972 1.00 78.88 114 PRO A CA 1
ATOM 889 C C . PRO A 1 114 ? 12.512 -4.490 -10.168 1.00 78.88 114 PRO A C 1
ATOM 891 O O . PRO A 1 114 ? 11.284 -4.573 -10.081 1.00 78.88 114 PRO A O 1
ATOM 894 N N . LYS A 1 115 ? 13.157 -4.770 -11.306 1.00 81.88 115 LYS A N 1
ATOM 895 C CA . LYS A 1 115 ? 12.450 -5.301 -12.478 1.00 81.88 115 LYS A CA 1
ATOM 896 C C . LYS A 1 115 ? 11.701 -6.575 -12.077 1.00 81.88 115 LYS A C 1
ATOM 898 O O . LYS A 1 115 ? 12.279 -7.450 -11.429 1.00 81.88 115 LYS A O 1
ATOM 903 N N . SER A 1 116 ? 10.439 -6.682 -12.495 1.00 79.75 116 SER A N 1
ATOM 904 C CA . SER A 1 116 ? 9.671 -7.921 -12.360 1.00 79.75 116 SER A CA 1
ATOM 905 C C . SER A 1 116 ? 10.385 -9.074 -13.066 1.00 79.75 116 SER A C 1
ATOM 907 O O . SER A 1 116 ? 11.179 -8.844 -13.981 1.00 79.75 116 SER A O 1
ATOM 909 N N . PHE A 1 117 ? 10.090 -10.313 -12.667 1.00 84.38 117 PHE A N 1
ATOM 910 C CA . PHE A 1 117 ? 10.655 -11.508 -13.302 1.00 84.38 117 PHE A CA 1
ATOM 911 C C . PHE A 1 117 ? 10.471 -11.477 -14.828 1.00 84.38 117 PHE A C 1
ATOM 913 O O . PHE A 1 117 ? 11.450 -11.536 -15.563 1.00 84.38 117 PHE A O 1
ATOM 9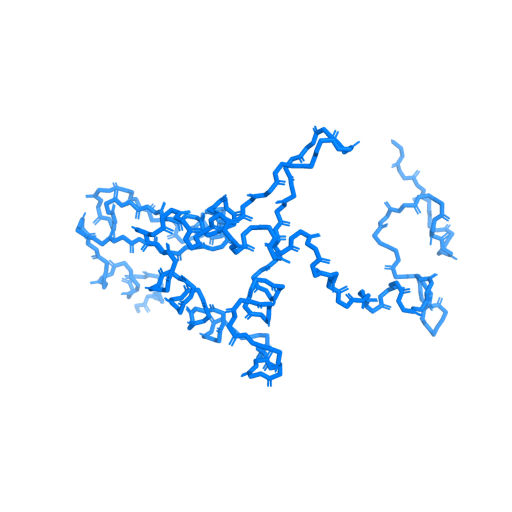20 N N . ALA A 1 118 ? 9.249 -11.212 -15.302 1.00 86.31 118 ALA A N 1
ATOM 921 C CA . ALA A 1 118 ? 8.961 -11.063 -16.727 1.00 86.31 118 ALA A CA 1
ATOM 922 C C . ALA A 1 118 ? 9.846 -10.000 -17.405 1.00 86.31 118 ALA A C 1
ATOM 924 O O . ALA A 1 118 ? 10.459 -10.269 -18.433 1.00 86.31 118 ALA A O 1
ATOM 925 N N . ARG A 1 119 ? 10.006 -8.814 -16.799 1.00 85.12 119 ARG A N 1
ATOM 926 C CA . ARG A 1 119 ? 10.881 -7.757 -17.339 1.00 85.12 119 ARG A CA 1
ATOM 927 C C . ARG A 1 119 ? 12.369 -8.103 -17.304 1.00 85.12 119 ARG A C 1
ATOM 929 O O . ARG A 1 119 ? 13.120 -7.525 -18.083 1.00 85.12 119 ARG A O 1
ATOM 936 N N . LYS A 1 120 ? 12.821 -8.976 -16.397 1.00 89.19 120 LYS A N 1
ATOM 937 C CA . LYS A 1 120 ? 14.216 -9.452 -16.374 1.00 89.19 120 LYS A CA 1
ATOM 938 C C . LYS A 1 120 ? 14.521 -10.349 -17.573 1.00 89.19 120 LYS A C 1
ATOM 940 O O . LYS A 1 120 ? 15.627 -10.282 -18.092 1.00 89.19 120 LYS A O 1
ATOM 945 N N . PHE A 1 121 ? 13.535 -11.116 -18.029 1.00 88.62 121 PHE A N 1
ATOM 946 C CA . PHE A 1 121 ? 13.660 -12.065 -19.135 1.00 88.62 121 PHE A CA 1
ATOM 947 C C . PHE A 1 121 ? 12.999 -11.577 -20.433 1.00 88.62 121 PHE A C 1
ATOM 949 O O . PHE A 1 121 ? 12.597 -12.381 -21.261 1.00 88.62 121 PHE A O 1
ATOM 956 N N . ASN A 1 122 ? 12.842 -10.260 -20.622 1.00 87.38 122 ASN A N 1
ATOM 957 C CA . ASN A 1 122 ? 12.202 -9.684 -21.817 1.00 87.38 122 ASN A CA 1
ATOM 958 C C . ASN A 1 122 ? 10.862 -10.362 -22.181 1.00 87.38 122 ASN A C 1
ATOM 960 O O . ASN A 1 122 ? 10.558 -10.588 -23.347 1.00 87.38 122 ASN A O 1
ATOM 964 N N . TYR A 1 123 ? 10.071 -10.699 -21.161 1.00 86.81 123 TYR A N 1
ATOM 965 C CA . TYR A 1 123 ? 8.774 -11.368 -21.254 1.00 86.81 123 TYR A CA 1
ATOM 966 C C . TYR A 1 123 ? 8.797 -12.772 -21.887 1.00 86.81 123 TYR A C 1
ATOM 968 O O . TYR A 1 123 ? 7.739 -13.278 -22.247 1.00 86.81 123 TYR A O 1
ATOM 976 N N . THR A 1 124 ? 9.957 -13.433 -21.974 1.00 87.31 124 THR A N 1
ATOM 977 C CA . THR A 1 124 ? 10.079 -14.832 -22.419 1.00 87.31 124 THR A CA 1
ATOM 978 C C . THR A 1 124 ? 11.039 -15.601 -21.513 1.00 87.31 124 THR A C 1
ATOM 980 O O . THR A 1 124 ? 12.206 -15.240 -21.404 1.00 87.31 124 THR A O 1
ATOM 983 N N . TYR A 1 125 ? 10.581 -16.680 -20.881 1.00 89.06 125 TYR A N 1
ATOM 984 C CA . TYR A 1 125 ? 11.423 -17.537 -20.038 1.00 89.06 125 TYR A CA 1
ATOM 985 C C . TYR A 1 125 ? 11.175 -19.002 -20.377 1.00 89.06 125 TYR A C 1
ATOM 987 O O . TYR A 1 125 ? 10.027 -19.425 -20.412 1.00 89.06 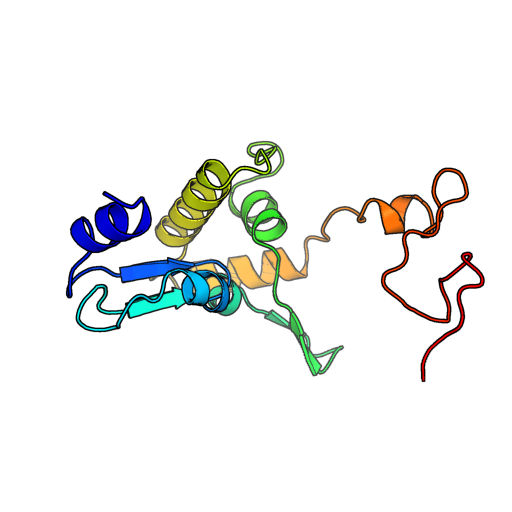125 TYR A O 1
ATOM 995 N N . GLU A 1 126 ? 12.238 -19.754 -20.675 1.00 91.25 126 GLU A N 1
ATOM 996 C CA . GLU A 1 126 ? 12.153 -21.175 -21.066 1.00 91.25 126 GLU A CA 1
ATOM 997 C C . GLU A 1 126 ? 11.158 -21.441 -22.217 1.00 91.25 126 GLU A C 1
ATOM 999 O O . GLU A 1 126 ? 10.449 -22.440 -22.246 1.00 91.25 126 GLU A O 1
ATOM 1004 N N . GLY A 1 127 ? 11.075 -20.509 -23.176 1.00 84.12 127 GLY A N 1
ATOM 1005 C CA . GLY A 1 127 ? 10.137 -20.586 -24.304 1.00 84.12 127 GLY A CA 1
ATOM 1006 C C . GLY A 1 127 ? 8.686 -20.227 -23.958 1.00 84.12 127 GLY A C 1
ATOM 1007 O O . GLY A 1 127 ? 7.841 -20.199 -24.850 1.00 84.12 127 GLY A O 1
ATOM 1008 N N . VAL A 1 128 ? 8.389 -19.902 -22.696 1.00 82.75 128 VAL A N 1
ATOM 1009 C CA . VAL A 1 128 ? 7.063 -19.479 -22.233 1.00 82.75 128 VAL A CA 1
ATOM 1010 C C . VAL A 1 128 ? 6.951 -17.955 -22.257 1.00 82.75 128 VAL A C 1
ATOM 1012 O O . VAL A 1 128 ? 7.803 -17.236 -21.728 1.00 82.75 128 VAL A O 1
ATOM 1015 N N . CYS A 1 129 ? 5.865 -17.453 -22.848 1.00 85.56 129 CYS A N 1
ATOM 1016 C CA . CYS A 1 129 ? 5.510 -16.037 -22.814 1.00 85.56 129 CYS A CA 1
ATOM 1017 C C . CYS A 1 129 ? 5.061 -15.627 -21.402 1.00 85.56 129 CYS A C 1
ATOM 1019 O O . CYS A 1 129 ? 4.143 -16.214 -20.833 1.00 85.56 129 CYS A O 1
ATOM 1021 N N . LEU A 1 130 ? 5.690 -14.585 -20.857 1.00 85.12 130 LEU A N 1
ATOM 1022 C CA . LEU A 1 130 ? 5.413 -14.018 -19.533 1.00 85.12 130 LEU A CA 1
ATOM 1023 C C . LEU A 1 130 ? 4.747 -12.635 -19.598 1.00 85.12 130 LEU A C 1
ATOM 1025 O O . LEU A 1 130 ? 4.619 -11.960 -18.572 1.00 85.12 130 LEU A O 1
ATOM 1029 N N . SER A 1 131 ? 4.389 -12.150 -20.789 1.00 81.19 131 SER A N 1
ATOM 1030 C CA . SER A 1 131 ? 3.682 -10.877 -20.916 1.00 81.19 131 SER A CA 1
ATOM 1031 C C . SER A 1 131 ? 2.268 -11.018 -20.363 1.00 81.19 131 SER A C 1
ATOM 1033 O O . SER A 1 131 ? 1.523 -11.905 -20.774 1.00 81.19 131 SER A O 1
ATOM 1035 N N . SER A 1 132 ? 1.847 -10.092 -19.496 1.00 72.12 132 SER A N 1
ATOM 1036 C CA . SER A 1 132 ? 0.414 -9.816 -19.376 1.00 72.12 132 SER A CA 1
ATOM 1037 C C . SER A 1 132 ? -0.081 -9.394 -20.759 1.00 72.12 132 SER A C 1
ATOM 1039 O O . SER A 1 132 ? 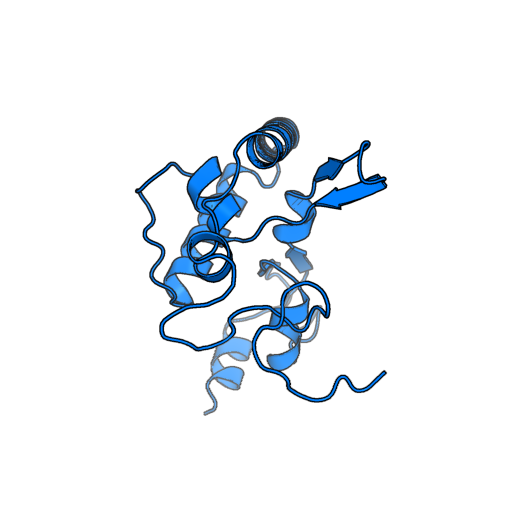0.633 -8.657 -21.437 1.00 72.12 132 SER A O 1
ATOM 1041 N N . PHE A 1 133 ? -1.219 -9.932 -21.208 1.00 66.19 133 PHE A N 1
ATOM 1042 C CA . PHE A 1 133 ? -1.683 -9.888 -22.603 1.00 66.19 133 PHE A CA 1
ATOM 1043 C C . PHE A 1 133 ? -1.466 -8.499 -23.239 1.00 66.19 133 PHE A C 1
ATOM 1045 O O . PHE A 1 133 ? -2.188 -7.543 -22.958 1.00 66.19 133 PHE A O 1
ATOM 1052 N N . ARG A 1 134 ? -0.393 -8.372 -24.026 1.00 67.69 134 ARG A N 1
ATOM 1053 C CA . ARG A 1 134 ? 0.037 -7.156 -24.724 1.00 67.69 134 ARG A CA 1
ATOM 1054 C C . ARG A 1 134 ? 0.556 -7.590 -26.081 1.00 67.69 134 ARG A C 1
ATOM 1056 O O . ARG A 1 134 ? 1.492 -8.383 -26.144 1.00 67.69 134 ARG A O 1
ATOM 1063 N N . GLU A 1 135 ? -0.066 -7.070 -27.131 1.00 69.31 135 GLU A N 1
ATOM 1064 C CA . GLU A 1 135 ? 0.190 -7.448 -28.525 1.00 69.31 135 GLU A CA 1
ATOM 1065 C C . GLU A 1 135 ? 1.679 -7.306 -28.884 1.00 69.31 135 GLU A C 1
ATOM 1067 O O . GLU A 1 135 ? 2.272 -8.252 -29.389 1.00 69.31 135 GLU A O 1
ATOM 1072 N N . ASP A 1 136 ? 2.322 -6.214 -28.459 1.00 74.56 136 ASP A N 1
ATOM 1073 C CA . ASP A 1 136 ? 3.742 -5.939 -28.737 1.00 74.56 136 ASP A CA 1
ATOM 1074 C C . ASP A 1 136 ? 4.739 -6.900 -28.056 1.00 74.56 136 ASP A C 1
ATOM 1076 O O . ASP A 1 136 ? 5.919 -6.912 -28.404 1.00 74.56 136 ASP A O 1
ATOM 1080 N N . TYR A 1 137 ? 4.305 -7.667 -27.046 1.00 69.69 137 TYR A N 1
ATOM 1081 C CA . TYR A 1 137 ? 5.192 -8.468 -26.187 1.00 69.69 137 TYR A CA 1
ATOM 1082 C C . TYR A 1 137 ? 4.799 -9.954 -26.083 1.00 69.69 137 TYR A C 1
ATOM 1084 O O . TYR A 1 137 ? 5.522 -10.710 -25.430 1.00 69.69 137 TYR A O 1
ATOM 1092 N N . CYS A 1 138 ? 3.695 -10.411 -26.696 1.00 75.06 138 CYS A N 1
ATOM 1093 C CA . CYS A 1 138 ? 3.385 -11.849 -26.752 1.00 75.06 138 CYS A CA 1
ATOM 1094 C C . CYS A 1 138 ? 4.239 -12.535 -27.822 1.00 75.06 138 CYS A C 1
ATOM 1096 O O . CYS A 1 138 ? 4.081 -12.310 -29.016 1.00 75.06 138 CYS A O 1
ATOM 1098 N N . SER A 1 139 ? 5.087 -13.459 -27.379 1.00 75.25 139 SER A N 1
ATOM 1099 C CA . SER A 1 139 ? 5.782 -14.440 -28.225 1.00 75.25 139 SER A CA 1
ATOM 1100 C C . SER A 1 139 ? 4.989 -15.745 -28.395 1.00 75.25 139 SER A C 1
ATOM 1102 O O . SER A 1 139 ? 5.429 -16.668 -29.071 1.00 75.25 139 SER A O 1
ATOM 1104 N N . CYS A 1 140 ? 3.808 -15.821 -27.777 1.00 75.81 140 CYS A N 1
ATOM 1105 C CA . CYS A 1 140 ? 2.980 -17.012 -27.647 1.00 75.81 140 CYS A CA 1
ATOM 1106 C C . CYS A 1 140 ? 2.160 -17.395 -28.888 1.00 75.81 140 CYS A C 1
ATOM 1108 O O . CYS A 1 140 ? 1.673 -18.520 -28.958 1.00 75.81 140 CYS A O 1
ATOM 1110 N N . GLY A 1 141 ? 1.951 -16.471 -29.831 1.00 70.81 141 GLY A N 1
ATOM 1111 C CA . GLY A 1 141 ? 1.123 -16.705 -31.022 1.00 70.81 141 GLY A CA 1
ATOM 1112 C C . GLY A 1 141 ? -0.362 -16.983 -30.734 1.00 70.81 141 GLY A C 1
ATOM 1113 O O . GLY A 1 141 ? -1.096 -17.357 -31.645 1.00 70.81 141 GLY A O 1
ATOM 1114 N N . ALA A 1 142 ? -0.814 -16.820 -29.486 1.00 71.25 142 ALA A N 1
ATOM 1115 C CA . ALA A 1 142 ? -2.208 -17.022 -29.114 1.00 71.25 142 ALA A CA 1
ATOM 1116 C C . ALA A 1 142 ? -3.101 -15.965 -29.794 1.00 71.25 142 ALA A C 1
ATOM 1118 O O . ALA A 1 142 ? -2.712 -14.795 -29.858 1.00 71.25 142 ALA A O 1
ATOM 1119 N N . PRO A 1 143 ? -4.292 -16.348 -30.294 1.00 66.88 143 PRO A N 1
ATOM 1120 C CA . PRO A 1 143 ? -5.196 -15.418 -30.953 1.00 66.88 143 PRO A CA 1
ATOM 1121 C C . PRO A 1 143 ? -5.619 -14.304 -29.994 1.00 66.88 143 PRO A C 1
ATOM 1123 O O . PRO A 1 143 ? -6.023 -14.546 -28.856 1.00 66.88 143 PRO A O 1
ATOM 1126 N N . ILE A 1 144 ? -5.524 -13.071 -30.478 1.00 66.25 144 ILE A N 1
ATOM 1127 C CA . ILE A 1 144 ? -5.919 -11.872 -29.746 1.00 66.25 144 ILE A CA 1
ATOM 1128 C C . ILE A 1 144 ? -7.423 -11.697 -29.943 1.00 66.25 144 ILE A C 1
ATOM 1130 O O . ILE A 1 144 ? -7.873 -11.421 -31.055 1.00 66.25 144 ILE A O 1
ATOM 1134 N N . ILE A 1 145 ? -8.202 -11.871 -28.874 1.00 62.66 145 ILE A N 1
ATOM 1135 C CA . ILE A 1 145 ? -9.614 -11.478 -28.870 1.00 62.66 145 ILE A CA 1
ATOM 1136 C C . ILE A 1 145 ? -9.627 -9.951 -28.754 1.00 62.66 145 ILE A C 1
ATOM 1138 O O . ILE A 1 145 ? -9.229 -9.414 -27.720 1.00 62.66 145 ILE A O 1
ATOM 1142 N N . LYS A 1 146 ? -9.986 -9.275 -29.848 1.00 56.06 146 LYS A N 1
ATOM 1143 C CA . LYS A 1 146 ? -10.194 -7.823 -29.894 1.00 56.06 146 LYS A CA 1
ATOM 1144 C C . LYS A 1 146 ? -11.600 -7.464 -29.438 1.00 56.06 146 LYS A C 1
ATOM 1146 O O . LYS A 1 146 ? -12.527 -8.238 -29.766 1.00 56.06 146 LYS A O 1
#

Radius of gyration: 18.97 Å; chains: 1; bounding box: 38×38×48 Å

Secondary structure (DSSP, 8-state):
--HHHHHHHH--TTPEEEESSGGGGGGG-PPBTTTBSEEEEHHHHT-EEETTTTEEEPPPHHHHHHHHS-TTS----SSHHHHHHHHHHHHHHHTT-HHHHHHHHHHHHHSPPPPPHHHHTTTEETTEE--SS-GGG--S------

Sequence (146 aa):
MSVLSKVKSLLGPDVVLISHKVADLQPLQLDKNQHFIDCVDLSQNFSYYSPYYNNYSIFSLYHQANTLLGHGTLSIPDTSEACAIAMMKLFNKFYGNPILTLQACTTLATVRPPKSFARKFNYTYEGVCLSSFREDYCSCGAPIIK

Foldseek 3Di:
DDPLVVLQVVFAQDAEAEEQDPVVCVVSVDDHSGRYPYYDHPQVLLWDQDPVVRDIDGDDLVLLQCQPVHPPPDPPPPDPVSSVVSRVVCCVVPPPPSVVSVVSSVSSVPDDDPDDPCRVVQQADPNDGNDPDDPVRDPPPDDDDD

Organism: NCBI:txid111878

pLDDT: mean 87.35, std 10.88, range [47.66, 97.62]